Protein AF-A0A212K4M5-F1 (afdb_monomer)

Organism: NCBI:txid172733

Sequence (114 aa):
MLDVKDILLPLLVTLILEVPVAALWGLRRKDLVLCALVNCLTNPIVNLLHLLFLSTPLLLALECAAVGIEGALYRALGERVR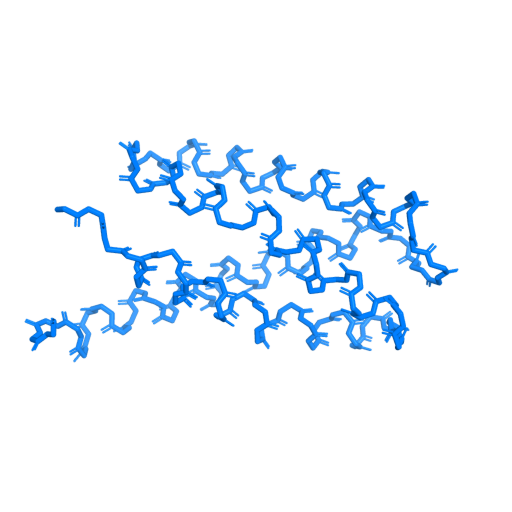RPFALSLMANAVSFLIGGGLLLFLKLYFVRWL

Secondary structure (DSSP, 8-state):
---THHHHHHHHHHHHHHHHHHHHTT--THHHHHHHHHHHHHHHHHHHHHHHH--HHHHHHHHHHHHHHHHHHHHHH-SS-SSHHHHHHHHHHHIIIIIHHHHHHHHHHTTT--

Radius of gyration: 14.25 Å; Cα contacts (8 Å, |Δi|>4): 103; chains: 1; bounding box: 29×33×40 Å

pLDDT: mean 89.99, std 9.87, range [41.78, 97.81]

Solvent-accessible surface area (backbone atoms only — not comparable to full-atom values): 6196 Å² total; per-residue (Å²): 129,95,52,72,63,75,37,49,52,58,45,51,46,36,49,68,45,28,50,54,47,42,45,75,76,61,42,55,72,68,42,45,51,48,51,50,51,49,46,67,62,42,46,47,54,47,46,50,52,36,73,74,64,72,40,67,72,57,42,54,53,41,52,54,49,38,28,51,51,44,11,48,48,35,61,74,72,37,89,77,61,75,60,28,49,61,49,28,44,51,29,51,51,50,24,51,57,53,39,51,50,49,54,49,48,42,47,74,76,63,53,83,80,119

Mean predicted aligned error: 4.42 Å

Foldseek 3Di:
DDDPCLQVVLLVLLLVQLLVLCVVQPDDDVLSVLRNVLSVVQRSVLSVVCVVPVDPVVSVVSLVVSLVSQLVSCVVPPPDDDNSSVSSVVSSVRSCVVVVVVVVVCVVP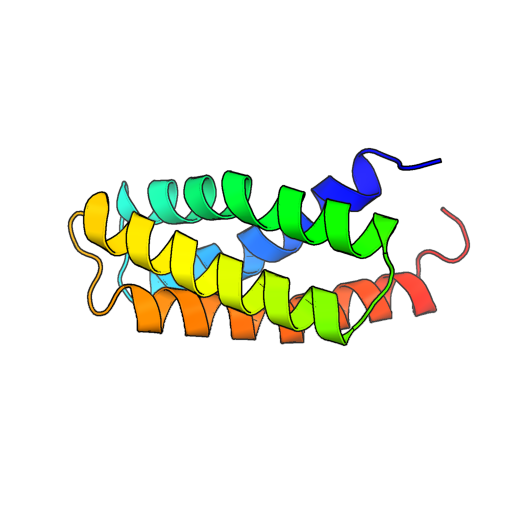PVPPD

Structure (mmCIF, N/CA/C/O backbone):
data_AF-A0A212K4M5-F1
#
_entry.id   AF-A0A212K4M5-F1
#
loop_
_atom_site.group_PDB
_atom_site.id
_atom_site.type_symbol
_atom_site.label_atom_id
_atom_site.label_alt_id
_atom_site.label_comp_id
_atom_site.label_asym_id
_atom_site.label_entity_id
_atom_site.label_seq_id
_atom_site.pdbx_PDB_ins_code
_atom_site.Cartn_x
_atom_site.Cartn_y
_atom_site.Cartn_z
_atom_site.occupancy
_atom_site.B_iso_or_equiv
_atom_site.auth_seq_id
_atom_site.auth_comp_id
_atom_site.auth_asym_id
_atom_site.auth_atom_id
_atom_site.pdbx_PDB_mode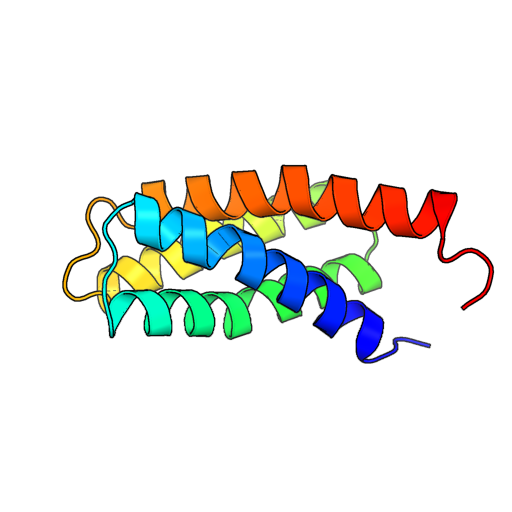l_num
ATOM 1 N N . MET A 1 1 ? 1.527 -7.419 -25.534 1.00 61.44 1 MET A N 1
ATOM 2 C CA . MET A 1 1 ? 0.143 -6.918 -25.396 1.00 61.44 1 MET A CA 1
ATOM 3 C C . MET A 1 1 ? -0.151 -6.965 -23.907 1.00 61.44 1 MET A C 1
ATOM 5 O O . MET A 1 1 ? 0.100 -8.017 -23.344 1.00 61.44 1 MET A O 1
ATOM 9 N N . LEU A 1 2 ? -0.524 -5.853 -23.265 1.00 76.44 2 LEU A N 1
ATOM 10 C CA . LEU A 1 2 ? -0.874 -5.851 -21.835 1.00 76.44 2 LEU A CA 1
ATOM 11 C C . LEU A 1 2 ? -2.121 -6.722 -21.635 1.00 76.44 2 LEU A C 1
ATOM 13 O O . LEU A 1 2 ? -3.156 -6.415 -22.229 1.00 76.44 2 LEU A O 1
ATOM 17 N N . ASP A 1 3 ? -2.020 -7.799 -20.853 1.00 85.81 3 ASP A N 1
ATOM 18 C CA . ASP A 1 3 ? -3.171 -8.619 -20.471 1.00 85.81 3 ASP A CA 1
ATOM 19 C C . ASP A 1 3 ? -3.734 -8.100 -19.139 1.00 85.81 3 ASP A C 1
ATOM 21 O O . ASP A 1 3 ? -3.013 -7.636 -18.256 1.00 85.81 3 ASP A O 1
ATOM 25 N N . VAL A 1 4 ? -5.046 -8.212 -18.963 1.00 82.31 4 VAL A N 1
ATOM 26 C CA . VAL A 1 4 ? -5.741 -7.932 -17.702 1.00 82.31 4 VAL A CA 1
ATOM 27 C C . VAL A 1 4 ? -5.109 -8.713 -16.540 1.00 82.31 4 VAL A C 1
ATOM 29 O O . VAL A 1 4 ? -5.017 -8.205 -15.419 1.00 82.31 4 VAL A O 1
ATOM 32 N N . LYS A 1 5 ? -4.615 -9.930 -16.798 1.00 85.88 5 LYS A N 1
ATOM 33 C CA . LYS A 1 5 ? -3.938 -10.770 -15.795 1.00 85.88 5 LYS A CA 1
ATOM 34 C C . LYS A 1 5 ? -2.668 -10.133 -15.228 1.00 85.88 5 LYS A C 1
ATOM 36 O O . LYS A 1 5 ? -2.386 -10.341 -14.048 1.00 85.88 5 LYS A O 1
ATOM 41 N N . ASP A 1 6 ? -1.954 -9.332 -16.021 1.00 83.81 6 ASP A N 1
ATOM 42 C CA . ASP A 1 6 ? -0.716 -8.664 -15.600 1.00 83.81 6 ASP A CA 1
ATOM 43 C C . ASP A 1 6 ? -0.961 -7.615 -14.507 1.00 83.81 6 ASP A C 1
ATOM 45 O O . ASP A 1 6 ? -0.040 -7.254 -13.779 1.00 83.81 6 ASP A O 1
ATOM 49 N N . ILE A 1 7 ? -2.207 -7.152 -14.363 1.00 85.75 7 ILE A N 1
ATOM 50 C CA . ILE A 1 7 ? -2.624 -6.161 -13.363 1.00 85.75 7 ILE A CA 1
ATOM 51 C C . ILE A 1 7 ? -3.418 -6.826 -12.230 1.00 85.75 7 ILE A C 1
ATOM 53 O O . ILE A 1 7 ? -3.210 -6.512 -11.056 1.00 85.75 7 ILE A O 1
ATOM 57 N N . LEU A 1 8 ? -4.313 -7.766 -12.559 1.00 88.06 8 LEU A N 1
ATOM 58 C CA . LEU A 1 8 ? -5.177 -8.410 -11.566 1.00 88.06 8 LEU A CA 1
ATOM 59 C C . LEU A 1 8 ? -4.440 -9.400 -10.665 1.00 88.06 8 LEU A C 1
ATOM 61 O O . LEU A 1 8 ? -4.771 -9.491 -9.484 1.00 88.06 8 LEU A O 1
ATOM 65 N N . LEU A 1 9 ? -3.462 -10.148 -11.190 1.00 89.31 9 LEU A N 1
ATOM 66 C CA . LEU A 1 9 ? -2.729 -11.116 -10.375 1.00 89.31 9 LEU A CA 1
ATOM 67 C C . LEU A 1 9 ? -1.898 -10.417 -9.283 1.00 89.31 9 LEU A C 1
ATOM 69 O O . LEU A 1 9 ? -2.024 -10.819 -8.124 1.00 89.31 9 LEU A O 1
ATOM 73 N N . PRO A 1 10 ? -1.124 -9.353 -9.580 1.00 89.56 10 PRO A N 1
ATOM 74 C CA . PRO A 1 10 ? -0.465 -8.577 -8.534 1.00 89.56 10 PRO A CA 1
ATOM 75 C C . PRO A 1 10 ? -1.448 -7.958 -7.539 1.00 89.56 10 PRO A C 1
ATOM 77 O O . PRO A 1 10 ? -1.223 -8.076 -6.341 1.00 89.56 10 PRO A O 1
ATOM 80 N N . LEU A 1 11 ? -2.575 -7.395 -8.000 1.00 92.38 11 LEU A N 1
ATOM 81 C CA . LEU A 1 11 ? -3.604 -6.856 -7.102 1.00 92.38 11 LEU A CA 1
ATOM 82 C C . LEU A 1 11 ? -4.135 -7.920 -6.129 1.00 92.38 11 LEU A C 1
ATOM 84 O O . LEU A 1 11 ? -4.295 -7.649 -4.941 1.00 92.38 11 LEU A O 1
ATOM 88 N N . LEU A 1 12 ? -4.406 -9.133 -6.617 1.00 93.06 12 LEU A N 1
ATOM 89 C CA . LEU A 1 12 ? -4.874 -10.230 -5.774 1.00 93.06 12 LEU A CA 1
ATOM 90 C C . LEU A 1 12 ? -3.835 -10.589 -4.706 1.00 93.06 12 LEU A C 1
ATOM 92 O O . LEU A 1 12 ? -4.194 -10.774 -3.544 1.00 93.06 12 LEU A O 1
ATOM 96 N N . VAL A 1 13 ? -2.557 -10.654 -5.087 1.00 91.56 13 VAL A N 1
ATOM 97 C CA . VAL A 1 13 ? -1.452 -10.894 -4.149 1.00 91.56 13 VAL A CA 1
ATOM 98 C C . VAL A 1 13 ? -1.380 -9.777 -3.108 1.00 91.56 13 VAL A C 1
ATOM 100 O O . VAL A 1 13 ? -1.316 -10.080 -1.917 1.00 91.56 13 VAL A O 1
ATOM 103 N N . THR A 1 14 ? -1.474 -8.510 -3.520 1.00 94.06 14 THR A N 1
ATOM 104 C CA . THR A 1 14 ? -1.513 -7.373 -2.595 1.00 94.06 14 THR A CA 1
ATOM 105 C C . THR A 1 14 ? -2.664 -7.513 -1.601 1.00 94.06 14 THR A C 1
ATOM 107 O O . THR A 1 14 ? -2.434 -7.469 -0.397 1.00 94.06 14 THR A O 1
ATOM 110 N N . LEU A 1 15 ? -3.894 -7.772 -2.058 1.00 94.62 15 LEU A N 1
ATOM 111 C CA . LEU A 1 15 ? -5.052 -7.911 -1.166 1.00 94.62 15 LEU A CA 1
ATOM 112 C C . LEU A 1 15 ? -4.898 -9.073 -0.174 1.00 94.62 15 LEU A C 1
ATOM 114 O O . LEU A 1 15 ? -5.252 -8.930 0.998 1.00 94.62 15 LEU A O 1
ATOM 118 N N . ILE A 1 16 ? -4.351 -10.209 -0.622 1.00 95.31 16 ILE A N 1
ATOM 119 C CA . ILE A 1 16 ? -4.089 -11.376 0.233 1.00 95.31 16 ILE A CA 1
ATOM 120 C C . ILE A 1 16 ? -3.060 -11.054 1.322 1.00 95.31 16 ILE A C 1
ATOM 122 O O . ILE A 1 16 ? -3.143 -11.624 2.405 1.00 95.31 16 ILE A O 1
ATOM 126 N N . LEU A 1 17 ? -2.109 -10.154 1.066 1.00 94.62 17 LEU A N 1
ATOM 127 C CA . LEU A 1 17 ? -1.072 -9.785 2.031 1.00 94.62 17 LEU A CA 1
ATOM 128 C C . LEU A 1 17 ? -1.500 -8.626 2.938 1.00 94.62 17 LEU A C 1
ATOM 130 O O . LEU A 1 17 ? -1.358 -8.703 4.159 1.00 94.62 17 LEU A O 1
ATOM 134 N N . GLU A 1 18 ? -2.058 -7.564 2.366 1.00 95.94 18 GLU A N 1
ATOM 135 C CA . GLU A 1 18 ? -2.327 -6.316 3.079 1.00 95.94 18 GLU A CA 1
ATOM 136 C C . GLU A 1 18 ? -3.565 -6.374 3.965 1.00 95.94 18 GLU A C 1
ATOM 138 O O . GLU A 1 18 ? -3.547 -5.833 5.072 1.00 95.94 18 GLU A O 1
ATOM 143 N N . VAL A 1 19 ? -4.629 -7.069 3.547 1.00 95.00 19 VAL A N 1
ATOM 144 C CA . VAL A 1 19 ? -5.846 -7.183 4.367 1.00 95.00 19 VAL A CA 1
ATOM 145 C C . VAL A 1 19 ? -5.559 -7.915 5.689 1.00 95.00 19 VAL A C 1
ATOM 147 O O . VAL A 1 19 ? -6.003 -7.432 6.738 1.00 95.00 19 VAL A O 1
ATOM 150 N N . PRO A 1 20 ? -4.784 -9.018 5.720 1.00 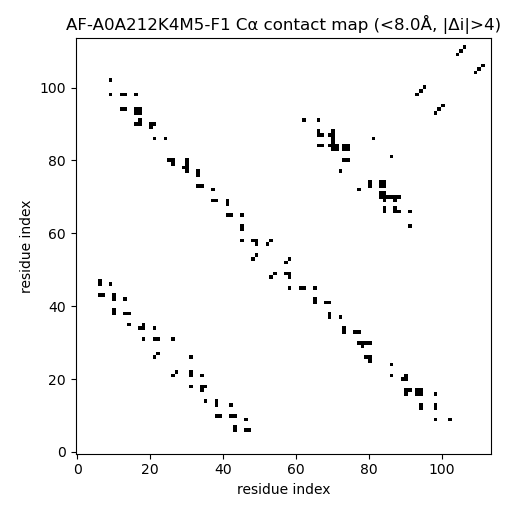95.62 20 PRO A N 1
ATOM 151 C CA . PRO A 1 20 ?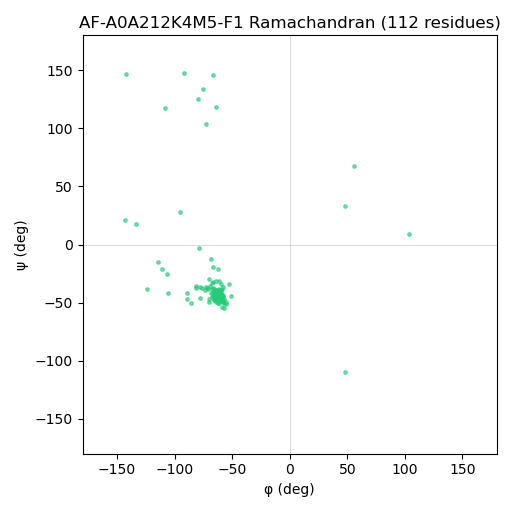 -4.321 -9.605 6.976 1.00 95.62 20 PRO A CA 1
ATOM 152 C C . PRO A 1 20 ? -3.429 -8.679 7.801 1.00 95.62 20 PRO A C 1
ATOM 154 O O . PRO A 1 20 ? -3.627 -8.600 9.012 1.00 95.62 20 PRO A O 1
ATOM 157 N N . VAL A 1 21 ? -2.493 -7.945 7.185 1.00 94.81 21 VAL A N 1
ATOM 158 C CA . VAL A 1 21 ? -1.663 -6.960 7.907 1.00 94.81 21 VAL A CA 1
ATOM 159 C C . VAL A 1 21 ? -2.548 -5.907 8.574 1.00 94.81 21 VAL A C 1
ATOM 161 O O . VAL A 1 21 ? -2.406 -5.653 9.769 1.00 94.81 21 VAL A O 1
ATOM 164 N N . ALA A 1 22 ? -3.528 -5.362 7.854 1.00 94.62 22 ALA A N 1
ATOM 165 C CA . ALA A 1 22 ? -4.519 -4.437 8.390 1.00 94.62 22 ALA A CA 1
ATOM 166 C C . ALA A 1 22 ? -5.335 -5.054 9.539 1.00 94.62 22 ALA A C 1
ATOM 168 O O . ALA A 1 22 ? -5.550 -4.413 10.573 1.00 94.62 22 ALA A O 1
ATOM 169 N N . ALA A 1 23 ? -5.757 -6.314 9.409 1.00 95.06 23 ALA A N 1
ATOM 170 C CA . ALA A 1 23 ? -6.476 -7.025 10.462 1.00 95.06 23 ALA A CA 1
ATOM 171 C C . ALA A 1 23 ? -5.617 -7.226 11.724 1.00 95.06 23 ALA A C 1
ATOM 173 O O . ALA A 1 23 ? -6.115 -7.022 12.838 1.00 95.06 23 ALA A O 1
ATOM 174 N N . LEU A 1 24 ? -4.335 -7.570 11.569 1.00 95.25 24 LEU A N 1
ATOM 175 C CA . LEU A 1 24 ? -3.367 -7.683 12.666 1.00 95.25 24 LEU A CA 1
ATOM 176 C C . LEU A 1 24 ? -3.060 -6.320 13.300 1.00 95.25 24 LEU A C 1
ATOM 178 O O . LEU A 1 24 ? -2.911 -6.232 14.517 1.00 95.25 24 LEU A O 1
ATOM 182 N N . TRP A 1 25 ? -3.070 -5.246 12.506 1.00 94.44 25 TRP A N 1
ATOM 183 C CA . TRP A 1 25 ? -2.947 -3.864 12.982 1.00 94.44 25 TRP A CA 1
ATOM 184 C C . TRP A 1 25 ? -4.164 -3.387 13.791 1.00 94.44 25 TRP A C 1
ATOM 186 O O . TRP A 1 25 ? -4.119 -2.357 14.465 1.00 94.44 25 TRP A O 1
ATOM 196 N N . GLY A 1 26 ? -5.264 -4.143 13.745 1.00 93.00 26 GLY A N 1
ATOM 197 C CA . GLY A 1 26 ? -6.468 -3.894 14.530 1.00 93.00 26 GLY A CA 1
ATOM 198 C C . GLY A 1 26 ? -7.621 -3.271 13.749 1.00 93.00 26 GLY A C 1
ATOM 199 O O . GLY A 1 26 ? -8.623 -2.912 14.369 1.00 93.00 26 GLY A O 1
ATOM 200 N N . LEU A 1 27 ? -7.533 -3.171 12.417 1.00 94.62 27 LEU A N 1
ATOM 201 C CA . LEU A 1 27 ? -8.669 -2.750 11.594 1.00 94.62 27 LEU A CA 1
ATOM 202 C C . LEU A 1 27 ? -9.779 -3.805 11.656 1.00 94.62 27 LEU A C 1
ATOM 204 O O . LEU A 1 27 ? -9.534 -5.010 11.792 1.00 94.62 27 LEU A O 1
ATOM 208 N N . ARG A 1 28 ? -11.032 -3.346 11.600 1.00 94.44 28 ARG A N 1
ATOM 209 C CA . ARG A 1 28 ? -12.220 -4.200 11.723 1.00 94.44 28 ARG A CA 1
ATOM 210 C C . ARG A 1 28 ? -13.318 -3.730 10.776 1.00 94.44 28 ARG A C 1
ATOM 212 O O . ARG A 1 28 ? -13.512 -2.534 10.589 1.00 94.44 28 ARG A O 1
ATOM 219 N N . ARG A 1 29 ? -14.100 -4.685 10.260 1.00 93.31 29 ARG A N 1
ATOM 220 C CA . ARG A 1 29 ? -15.318 -4.449 9.462 1.00 93.31 29 ARG A CA 1
ATOM 221 C C . ARG A 1 29 ? -15.090 -3.413 8.350 1.00 93.3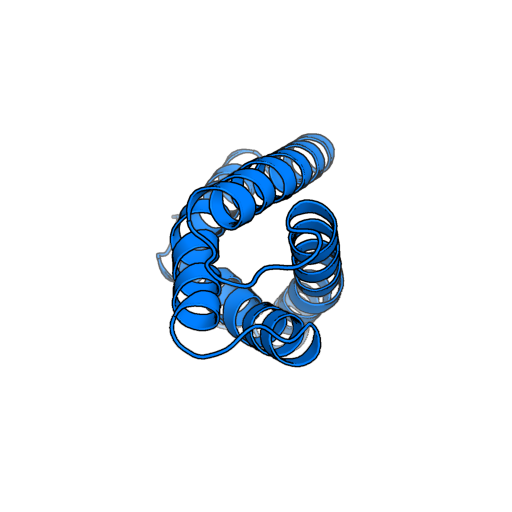1 29 ARG A C 1
ATOM 223 O O . ARG A 1 29 ? -14.371 -3.710 7.404 1.00 93.31 29 ARG A O 1
ATOM 230 N N . LYS A 1 30 ? -15.672 -2.215 8.479 1.00 94.06 30 LYS A N 1
ATOM 231 C CA . LYS A 1 30 ? -15.597 -1.138 7.485 1.00 94.06 30 LYS A CA 1
ATOM 232 C C . LYS A 1 30 ? -14.163 -0.720 7.173 1.00 94.06 30 LYS A C 1
ATOM 234 O O . LYS A 1 30 ? -13.867 -0.487 6.012 1.00 94.06 30 LYS A O 1
ATOM 239 N N . ASP A 1 31 ? -13.268 -0.703 8.161 1.00 94.38 31 ASP A N 1
ATOM 240 C CA . ASP A 1 31 ? -11.877 -0.309 7.920 1.00 94.38 31 ASP A CA 1
ATOM 241 C C . ASP A 1 31 ? -11.118 -1.358 7.083 1.00 94.38 31 ASP A C 1
ATOM 243 O O . ASP A 1 31 ? -10.233 -1.004 6.311 1.00 94.38 31 ASP A O 1
ATOM 247 N N . LEU A 1 32 ? -11.484 -2.646 7.171 1.00 96.00 32 LEU A N 1
ATOM 248 C CA . LEU A 1 32 ? -10.918 -3.682 6.290 1.00 96.00 32 LEU A CA 1
ATOM 249 C C . LEU A 1 32 ? -11.444 -3.548 4.859 1.00 96.00 32 LEU A C 1
ATOM 251 O O . LEU A 1 32 ? -10.691 -3.737 3.909 1.00 96.00 32 LEU A O 1
ATOM 255 N N . VAL A 1 33 ? -12.720 -3.181 4.703 1.00 96.50 33 VAL A N 1
ATOM 256 C CA . VAL A 1 33 ? -13.290 -2.866 3.385 1.00 96.50 33 VAL A CA 1
ATOM 257 C C . VAL A 1 33 ? -12.602 -1.636 2.800 1.00 96.50 33 VAL A C 1
ATOM 259 O O . VAL A 1 33 ? -12.213 -1.659 1.639 1.00 96.50 33 VAL A O 1
ATOM 262 N N . LEU A 1 34 ? -12.379 -0.596 3.608 1.00 96.62 34 LEU A N 1
ATOM 263 C CA . LEU A 1 34 ? -11.610 0.577 3.204 1.00 96.62 34 LEU A CA 1
ATOM 264 C C . LEU A 1 34 ? -10.194 0.185 2.765 1.00 96.62 34 LEU A C 1
ATOM 266 O O . LEU A 1 34 ? -9.756 0.644 1.721 1.00 96.62 34 LEU A O 1
ATOM 270 N N . CYS A 1 35 ? -9.513 -0.697 3.502 1.00 96.06 35 CYS A N 1
ATOM 271 C CA . CYS A 1 35 ? -8.195 -1.215 3.124 1.00 96.06 35 CYS A CA 1
ATOM 272 C C . CYS A 1 35 ? -8.193 -1.895 1.755 1.00 96.06 35 CYS A C 1
ATOM 274 O O . CYS A 1 35 ? -7.359 -1.565 0.913 1.00 96.06 35 CYS A O 1
ATOM 276 N N . ALA A 1 36 ? -9.164 -2.771 1.497 1.00 96.50 36 ALA A N 1
ATOM 277 C CA . ALA A 1 36 ? -9.291 -3.413 0.195 1.00 96.50 36 ALA A CA 1
ATOM 278 C C . ALA A 1 36 ? -9.597 -2.400 -0.923 1.00 96.50 36 ALA A C 1
ATOM 280 O O . ALA A 1 36 ? -8.989 -2.457 -1.985 1.00 96.50 36 ALA A O 1
ATOM 281 N N . LEU A 1 37 ? -10.506 -1.449 -0.687 1.00 97.12 37 LEU A N 1
ATOM 282 C CA . LEU A 1 37 ? -10.888 -0.443 -1.683 1.00 97.12 37 LEU A CA 1
ATOM 283 C C . LEU A 1 37 ? -9.739 0.503 -2.028 1.00 97.12 37 LEU A C 1
ATOM 285 O O . LEU A 1 37 ? -9.510 0.781 -3.199 1.00 97.12 37 LEU A O 1
ATOM 289 N N . VAL A 1 38 ? -9.021 0.981 -1.015 1.00 96.88 38 VAL A N 1
ATOM 290 C CA . VAL A 1 38 ? -7.855 1.849 -1.181 1.00 96.88 38 VAL A CA 1
ATOM 291 C C . VAL A 1 38 ? -6.796 1.140 -2.028 1.00 96.88 38 VAL A C 1
ATOM 293 O O . VAL A 1 38 ? -6.372 1.697 -3.037 1.00 96.88 38 VAL A O 1
ATOM 296 N N . ASN A 1 39 ? -6.493 -0.123 -1.716 1.00 95.88 39 ASN A N 1
ATOM 297 C CA . ASN A 1 39 ? -5.595 -0.960 -2.512 1.00 95.88 39 ASN A CA 1
ATOM 298 C C . ASN A 1 39 ? -6.080 -1.163 -3.957 1.00 95.88 39 ASN A C 1
ATOM 300 O O . ASN A 1 39 ? -5.298 -1.050 -4.897 1.00 95.88 39 ASN A O 1
ATOM 304 N N . CYS A 1 40 ? -7.378 -1.411 -4.163 1.00 95.75 40 CYS A N 1
ATOM 305 C CA . CYS A 1 40 ? -7.971 -1.522 -5.500 1.00 95.75 40 CYS A CA 1
ATOM 306 C C . CYS A 1 40 ? -7.871 -0.229 -6.325 1.00 95.75 40 CYS A C 1
ATOM 308 O O . CYS A 1 40 ? -7.979 -0.292 -7.547 1.00 95.75 40 CYS A O 1
ATOM 310 N N . LEU A 1 41 ? -7.685 0.933 -5.692 1.00 95.44 41 LEU A N 1
ATOM 311 C CA . LEU A 1 41 ? -7.508 2.210 -6.383 1.00 95.44 41 LEU A CA 1
ATOM 312 C C . LEU A 1 41 ? -6.037 2.496 -6.703 1.00 95.44 41 LEU A C 1
ATOM 314 O O . LEU A 1 41 ? -5.737 2.984 -7.790 1.00 95.44 41 LEU A O 1
ATOM 318 N N . THR A 1 42 ? -5.124 2.211 -5.777 1.00 95.62 42 THR A N 1
ATOM 319 C CA . THR A 1 42 ? -3.705 2.585 -5.883 1.00 95.62 42 THR A CA 1
ATOM 320 C C . THR A 1 42 ? -2.883 1.557 -6.651 1.00 95.62 42 THR A C 1
ATOM 322 O O . THR A 1 42 ? -2.194 1.905 -7.612 1.00 95.62 42 THR A O 1
ATOM 325 N N . ASN A 1 43 ? -2.990 0.280 -6.287 1.00 94.31 43 ASN A N 1
ATOM 326 C CA . ASN A 1 43 ? -2.106 -0.767 -6.794 1.00 94.31 43 ASN A CA 1
ATOM 327 C C . ASN A 1 43 ? -2.248 -1.020 -8.303 1.00 94.31 43 ASN A C 1
ATOM 329 O O . ASN A 1 43 ? -1.223 -1.171 -8.967 1.00 94.31 43 ASN A O 1
ATOM 333 N N . PRO A 1 44 ? -3.452 -1.025 -8.915 1.00 93.38 44 PRO A N 1
ATOM 334 C CA . PRO A 1 44 ? -3.561 -1.179 -10.366 1.00 93.38 44 PRO A CA 1
ATOM 335 C C . PRO A 1 44 ? -2.845 -0.072 -11.145 1.00 93.38 44 PRO A C 1
ATOM 337 O O . PRO A 1 44 ? -2.281 -0.343 -12.203 1.00 93.38 44 PRO A O 1
ATOM 340 N N . ILE A 1 45 ? -2.823 1.156 -10.612 1.00 93.88 45 ILE A N 1
ATOM 341 C CA . ILE A 1 45 ? -2.122 2.294 -11.220 1.00 93.88 45 ILE A CA 1
ATOM 342 C C . ILE A 1 45 ? -0.607 2.095 -11.110 1.00 93.88 45 ILE A C 1
ATOM 344 O O . ILE A 1 45 ? 0.094 2.244 -12.111 1.00 93.88 45 ILE A O 1
ATOM 348 N N . VAL A 1 46 ? -0.106 1.711 -9.930 1.00 93.12 46 VAL A N 1
ATOM 349 C CA . VAL A 1 46 ? 1.321 1.401 -9.722 1.00 93.12 46 VAL A CA 1
ATOM 350 C C . VAL A 1 46 ? 1.771 0.289 -10.673 1.00 93.12 46 VAL A C 1
ATOM 352 O O . VAL A 1 46 ? 2.745 0.465 -11.406 1.00 93.12 46 VAL A O 1
ATOM 355 N N . ASN A 1 47 ? 1.015 -0.810 -10.743 1.00 91.19 47 ASN A N 1
ATOM 356 C CA . ASN A 1 47 ? 1.309 -1.952 -11.611 1.00 91.19 47 ASN A CA 1
ATOM 357 C C . ASN A 1 47 ? 1.295 -1.572 -13.096 1.00 91.19 47 ASN A C 1
ATOM 359 O O . ASN A 1 47 ? 2.219 -1.923 -13.829 1.00 91.19 47 ASN A O 1
ATOM 363 N N . LEU A 1 48 ? 0.287 -0.817 -13.545 1.00 90.94 48 LEU A N 1
ATOM 364 C CA . LEU A 1 48 ? 0.208 -0.351 -14.929 1.00 90.94 48 LEU A CA 1
ATOM 365 C C . LEU A 1 48 ? 1.426 0.504 -15.300 1.00 90.94 48 LEU A C 1
ATOM 367 O O . LEU A 1 48 ? 2.058 0.271 -16.329 1.00 90.94 48 LEU A O 1
ATOM 371 N N . LEU A 1 49 ? 1.777 1.480 -14.461 1.00 91.62 49 LEU A N 1
ATOM 372 C CA . LEU A 1 49 ? 2.914 2.361 -14.721 1.00 91.62 49 LEU A CA 1
ATOM 373 C C . LEU A 1 49 ? 4.243 1.598 -14.665 1.00 91.62 49 LEU A C 1
ATOM 375 O O . LEU A 1 49 ? 5.119 1.835 -15.498 1.00 91.62 49 LEU A O 1
ATOM 379 N N . HIS A 1 50 ? 4.388 0.634 -13.756 1.00 89.06 50 HIS A N 1
ATOM 380 C CA . HIS A 1 50 ? 5.559 -0.235 -13.731 1.00 89.06 50 HIS A CA 1
ATOM 381 C C . HIS A 1 50 ? 5.715 -1.027 -15.037 1.00 89.06 50 HIS A C 1
ATOM 383 O O . HIS A 1 50 ? 6.813 -1.067 -15.589 1.00 89.06 50 HIS A O 1
ATOM 389 N N . LEU A 1 51 ? 4.627 -1.592 -15.573 1.00 88.56 51 LEU A N 1
ATOM 390 C CA . LEU A 1 51 ? 4.651 -2.341 -16.835 1.00 88.56 51 LEU A CA 1
ATOM 391 C C . LEU A 1 51 ? 4.969 -1.460 -18.052 1.00 88.56 51 LEU A C 1
ATOM 393 O O . LEU A 1 51 ? 5.592 -1.939 -18.997 1.00 88.56 51 LEU A O 1
ATOM 397 N N . LEU A 1 52 ? 4.559 -0.188 -18.040 1.00 90.12 52 LEU A N 1
ATOM 398 C CA . LEU A 1 52 ? 4.809 0.747 -19.144 1.00 90.12 52 LEU A CA 1
ATOM 399 C C . LEU A 1 52 ? 6.253 1.257 -19.186 1.00 90.12 52 LEU A C 1
ATOM 401 O O . LEU A 1 52 ? 6.800 1.450 -20.270 1.00 90.12 52 LEU A O 1
ATOM 405 N N . PHE A 1 53 ? 6.861 1.499 -18.024 1.00 90.19 53 PHE A N 1
ATOM 406 C CA . PHE A 1 53 ? 8.156 2.181 -17.941 1.00 90.19 53 PHE A CA 1
ATOM 407 C C . PHE A 1 53 ? 9.314 1.282 -17.497 1.00 90.19 53 PHE A C 1
ATOM 409 O O . PHE A 1 53 ? 10.465 1.636 -17.741 1.00 90.19 53 PHE A O 1
ATOM 416 N N . LEU A 1 54 ? 9.034 0.154 -16.831 1.00 86.94 54 LEU A N 1
ATOM 417 C CA . LEU A 1 54 ? 10.012 -0.841 -16.358 1.00 86.94 54 LEU A CA 1
ATOM 418 C C . LEU A 1 54 ? 11.219 -0.235 -15.611 1.00 86.94 54 LEU A C 1
ATOM 420 O O . LEU A 1 54 ? 12.337 -0.741 -15.673 1.00 86.94 54 LEU A O 1
ATOM 424 N N . SER A 1 55 ? 10.990 0.866 -14.891 1.00 90.50 55 SER A N 1
ATOM 425 C CA . SER A 1 55 ? 12.026 1.645 -14.210 1.00 90.50 55 SER A CA 1
ATOM 426 C C . SER A 1 55 ? 11.938 1.449 -12.700 1.00 90.50 55 SER A C 1
ATOM 428 O O . SER A 1 55 ? 10.941 1.818 -12.081 1.00 90.50 55 SER A O 1
ATOM 430 N N . THR A 1 56 ? 12.987 0.890 -12.092 1.00 88.06 56 THR A N 1
ATOM 431 C CA . THR A 1 56 ? 13.047 0.656 -10.638 1.00 88.06 56 THR A CA 1
ATOM 432 C C . THR A 1 56 ? 12.957 1.949 -9.816 1.00 88.06 56 THR A C 1
ATOM 434 O O . THR A 1 56 ? 12.187 1.971 -8.858 1.00 88.06 56 THR A O 1
ATOM 437 N N . PRO A 1 57 ? 13.664 3.048 -10.163 1.00 92.12 57 PRO A N 1
ATOM 438 C CA . PRO A 1 57 ? 13.504 4.312 -9.441 1.00 92.12 57 PRO A CA 1
ATOM 439 C C . PRO A 1 57 ? 12.079 4.864 -9.520 1.00 92.12 57 PRO A C 1
ATOM 441 O O . PRO A 1 57 ? 11.561 5.371 -8.528 1.00 92.12 57 PRO A O 1
ATOM 444 N N . LEU A 1 58 ? 11.432 4.737 -10.685 1.00 91.25 58 LEU A N 1
ATOM 445 C CA . LEU A 1 58 ? 10.042 5.153 -10.850 1.00 91.25 58 LEU A CA 1
ATOM 446 C C . LEU A 1 58 ? 9.103 4.278 -10.020 1.00 91.25 58 LEU A C 1
ATOM 448 O O . LEU A 1 58 ? 8.2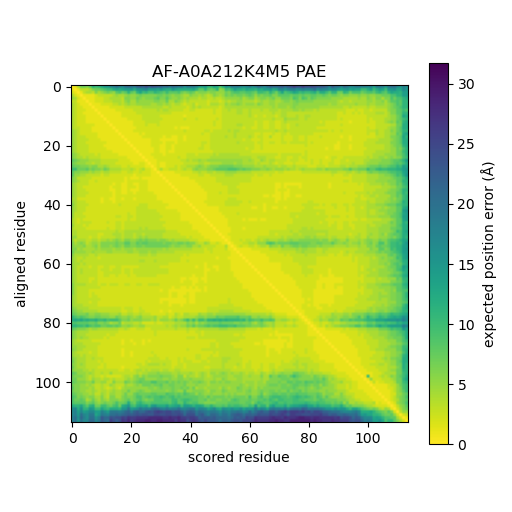25 4.817 -9.360 1.00 91.25 58 LEU A O 1
ATOM 452 N N . LEU A 1 59 ? 9.306 2.957 -10.012 1.00 91.06 59 LEU A N 1
ATOM 453 C CA . LEU A 1 59 ? 8.528 2.038 -9.181 1.00 91.06 59 LEU A CA 1
ATOM 454 C C . LEU A 1 59 ? 8.600 2.452 -7.710 1.00 91.06 59 LEU A C 1
ATOM 456 O O . LEU A 1 59 ? 7.565 2.670 -7.101 1.00 91.06 59 LEU A O 1
ATOM 460 N N . LEU A 1 60 ? 9.799 2.669 -7.165 1.00 91.56 60 LEU A N 1
ATOM 461 C CA . LEU A 1 60 ? 9.952 3.111 -5.775 1.00 91.56 60 LEU A CA 1
ATOM 462 C C . LEU A 1 60 ? 9.257 4.452 -5.501 1.00 91.56 60 LEU A C 1
ATOM 464 O O . LEU A 1 60 ? 8.649 4.627 -4.448 1.00 91.56 60 LEU A O 1
ATOM 468 N N . ALA A 1 61 ? 9.315 5.396 -6.442 1.00 94.94 61 ALA A N 1
ATOM 469 C CA . ALA A 1 61 ? 8.597 6.661 -6.311 1.00 94.94 61 ALA A CA 1
ATOM 470 C C . ALA A 1 61 ? 7.070 6.460 -6.296 1.00 94.94 61 ALA A C 1
ATOM 472 O O . ALA A 1 61 ? 6.375 7.121 -5.524 1.00 94.94 61 ALA A O 1
ATOM 473 N N . LEU A 1 62 ? 6.558 5.537 -7.114 1.00 94.62 62 LEU A N 1
ATOM 474 C CA . LEU A 1 62 ? 5.142 5.175 -7.163 1.00 94.62 62 LEU A CA 1
ATOM 475 C C . LEU A 1 62 ? 4.685 4.461 -5.889 1.00 94.62 62 LEU A C 1
ATOM 477 O O . LEU A 1 62 ? 3.634 4.817 -5.370 1.00 94.62 62 LEU A O 1
ATOM 481 N N . GLU A 1 63 ? 5.482 3.538 -5.348 1.00 93.69 63 GLU A N 1
ATOM 482 C CA . GLU A 1 63 ? 5.214 2.879 -4.060 1.00 93.69 63 GLU A CA 1
ATOM 483 C C . GLU A 1 63 ? 5.156 3.911 -2.922 1.00 93.69 63 GLU A C 1
ATOM 485 O O . GLU A 1 63 ? 4.222 3.936 -2.124 1.00 93.69 63 GLU A O 1
ATOM 490 N N . CYS A 1 64 ? 6.101 4.858 -2.882 1.00 95.38 64 CYS A N 1
ATOM 491 C CA . CYS A 1 64 ? 6.066 5.960 -1.916 1.00 95.38 64 CYS A CA 1
ATOM 492 C C . CYS A 1 64 ? 4.815 6.840 -2.077 1.00 95.38 64 CYS A C 1
ATOM 494 O O . CYS A 1 64 ? 4.222 7.270 -1.082 1.00 95.38 64 CYS A O 1
ATOM 496 N N . ALA A 1 65 ? 4.407 7.121 -3.318 1.00 96.44 65 ALA A N 1
ATOM 497 C CA . ALA A 1 65 ? 3.193 7.878 -3.598 1.00 96.44 65 ALA A CA 1
ATOM 498 C C . ALA A 1 65 ? 1.935 7.110 -3.167 1.00 96.44 65 ALA A C 1
ATOM 500 O O . ALA A 1 65 ? 1.057 7.709 -2.544 1.00 96.44 65 ALA A O 1
ATOM 501 N N . ALA A 1 66 ? 1.873 5.800 -3.432 1.00 96.69 66 ALA A N 1
ATOM 502 C CA . ALA A 1 66 ? 0.809 4.921 -2.961 1.00 96.69 66 ALA A CA 1
ATOM 503 C C . ALA A 1 66 ? 0.731 4.980 -1.435 1.00 96.69 66 ALA A C 1
ATOM 505 O O . ALA A 1 66 ? -0.283 5.429 -0.909 1.00 96.69 66 ALA A O 1
ATOM 506 N N . VAL A 1 67 ? 1.833 4.727 -0.722 1.00 97.44 67 VAL A N 1
ATOM 507 C CA . VAL A 1 67 ? 1.878 4.811 0.747 1.00 97.44 67 VAL A CA 1
ATOM 508 C C . VAL A 1 67 ? 1.319 6.139 1.273 1.00 97.44 67 VAL A C 1
ATOM 510 O O . VAL A 1 67 ? 0.534 6.158 2.231 1.00 97.44 67 VAL A O 1
ATOM 513 N N . GLY A 1 68 ? 1.700 7.256 0.645 1.00 97.81 68 GLY A N 1
ATOM 514 C CA . GLY A 1 68 ? 1.214 8.590 0.989 1.00 97.81 68 GLY A CA 1
ATOM 515 C C . GLY A 1 68 ? -0.292 8.765 0.764 1.00 97.81 68 GLY A C 1
ATOM 516 O O . GLY A 1 68 ? -0.995 9.228 1.667 1.00 97.81 68 GLY A O 1
ATOM 517 N N . ILE A 1 69 ? -0.792 8.376 -0.412 1.00 97.56 69 ILE A N 1
ATOM 518 C CA . ILE A 1 69 ? -2.211 8.474 -0.788 1.00 97.56 69 ILE A CA 1
ATOM 519 C C . ILE A 1 69 ? -3.064 7.567 0.098 1.00 97.56 69 ILE A C 1
ATOM 521 O O . ILE A 1 69 ? -4.057 8.019 0.664 1.00 97.56 69 ILE 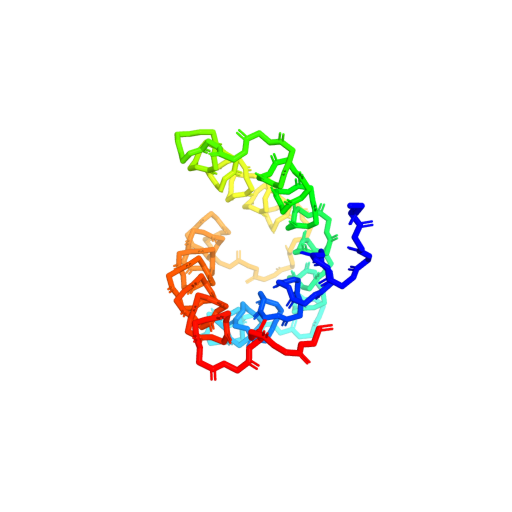A O 1
ATOM 525 N N . GLU A 1 70 ? -2.666 6.313 0.281 1.00 97.69 70 GLU A N 1
ATOM 526 C CA . GLU A 1 70 ? -3.380 5.357 1.122 1.00 97.69 70 GLU A CA 1
ATOM 527 C C . GLU A 1 70 ? -3.411 5.814 2.580 1.00 97.69 70 GLU A C 1
ATOM 529 O O . GLU A 1 70 ? -4.466 5.821 3.211 1.00 97.69 70 GLU A O 1
ATOM 534 N N . GLY A 1 71 ? -2.280 6.295 3.105 1.00 97.12 71 GLY A N 1
ATOM 535 C CA . GLY A 1 71 ? -2.208 6.873 4.445 1.00 97.12 71 GLY A CA 1
ATOM 536 C C . GLY A 1 71 ? -3.134 8.082 4.611 1.00 97.12 71 GLY A C 1
ATOM 537 O O . GLY A 1 71 ? -3.799 8.220 5.642 1.00 97.12 71 GLY A O 1
ATOM 538 N N . ALA A 1 72 ? -3.238 8.937 3.590 1.00 97.75 72 ALA A N 1
ATOM 539 C CA . ALA A 1 72 ? -4.177 10.055 3.582 1.00 97.75 72 ALA A CA 1
ATOM 540 C C . ALA A 1 72 ? -5.642 9.582 3.536 1.00 97.75 72 ALA A C 1
ATOM 542 O O . ALA A 1 72 ? -6.464 10.091 4.300 1.00 97.75 72 ALA A O 1
ATOM 543 N N . LEU A 1 73 ? -5.965 8.578 2.714 1.00 97.31 73 LEU A N 1
ATOM 544 C CA . LEU A 1 73 ? -7.309 7.999 2.620 1.00 97.31 73 LEU A CA 1
ATOM 545 C C . LEU A 1 73 ? -7.719 7.305 3.922 1.00 97.31 73 LEU A C 1
ATOM 547 O O . LEU A 1 73 ? -8.821 7.539 4.412 1.00 97.31 73 LEU A O 1
ATOM 551 N N . TYR A 1 74 ? -6.826 6.541 4.552 1.00 96.81 74 TYR A N 1
ATOM 552 C CA . TYR A 1 74 ? -7.071 5.958 5.871 1.00 96.81 74 TYR A CA 1
ATOM 553 C C . TYR A 1 74 ? -7.286 7.020 6.947 1.00 96.81 74 TYR A C 1
ATOM 555 O O . TYR A 1 74 ? -8.126 6.839 7.824 1.00 96.81 74 TYR A O 1
ATOM 563 N N . ARG A 1 75 ? -6.550 8.136 6.891 1.00 96.44 75 ARG A N 1
ATOM 564 C CA . ARG A 1 75 ? -6.739 9.256 7.821 1.00 96.44 75 ARG A CA 1
ATOM 565 C C . ARG A 1 75 ? -8.081 9.959 7.617 1.00 96.44 75 ARG A C 1
ATOM 567 O O . ARG A 1 75 ? -8.670 10.403 8.595 1.00 96.44 75 ARG A O 1
ATOM 574 N N . ALA A 1 76 ? -8.512 10.112 6.369 1.00 96.56 76 ALA A N 1
ATOM 575 C CA . ALA A 1 76 ? -9.720 10.852 6.020 1.00 96.56 76 ALA A CA 1
ATOM 576 C C . ALA A 1 76 ? -11.002 10.022 6.190 1.00 96.56 76 ALA A C 1
ATOM 578 O O . ALA A 1 76 ? -12.025 10.565 6.595 1.00 96.56 76 ALA A O 1
ATOM 579 N N . LEU A 1 77 ? -10.949 8.727 5.866 1.00 96.25 77 LEU A N 1
ATOM 580 C CA . LEU A 1 77 ? -12.126 7.859 5.748 1.00 96.25 77 LEU A CA 1
ATOM 581 C C . LEU A 1 77 ? -12.174 6.739 6.797 1.00 96.25 77 LEU A C 1
ATOM 583 O O . LEU A 1 77 ? -13.217 6.109 6.958 1.00 96.25 77 LEU A O 1
ATOM 587 N N . GLY A 1 78 ? -11.064 6.458 7.484 1.00 92.62 78 GLY A N 1
ATOM 588 C CA . GLY A 1 78 ? -10.987 5.391 8.480 1.00 92.62 78 GLY A CA 1
ATOM 589 C C . GLY A 1 78 ? -11.675 5.771 9.789 1.00 92.62 78 GLY A C 1
ATOM 590 O O . GLY A 1 78 ? -11.433 6.844 10.338 1.00 92.62 78 GLY A O 1
ATOM 591 N N . GLU A 1 79 ? -12.490 4.869 10.337 1.00 90.38 79 GLU A N 1
ATOM 592 C CA . GLU A 1 79 ? -13.197 5.109 11.602 1.00 90.38 79 GLU A CA 1
ATOM 593 C C . GLU A 1 79 ? -12.291 4.834 12.816 1.00 90.38 79 GLU A C 1
ATOM 595 O O . GLU A 1 79 ? -12.398 5.509 13.843 1.00 90.38 79 GLU A O 1
ATOM 600 N N . ARG A 1 80 ? -11.401 3.828 12.739 1.00 86.06 80 ARG A N 1
ATOM 601 C CA . ARG A 1 80 ? -10.559 3.393 13.878 1.00 86.06 80 ARG A CA 1
ATOM 602 C C . ARG A 1 80 ? -9.087 3.189 13.535 1.00 86.06 80 ARG A C 1
ATOM 604 O O . ARG A 1 80 ? -8.356 2.550 14.297 1.00 86.06 80 ARG A O 1
ATOM 611 N N . VAL A 1 81 ? -8.623 3.736 12.415 1.00 89.81 81 VAL A N 1
ATOM 612 C CA . VAL A 1 81 ? -7.246 3.528 11.960 1.00 89.81 81 VAL A CA 1
ATOM 613 C C . VAL A 1 81 ? -6.262 4.304 12.839 1.00 89.81 81 VAL A C 1
ATOM 615 O O . VAL A 1 81 ? -6.092 5.518 12.724 1.00 89.81 81 VAL A O 1
ATOM 618 N N . ARG A 1 82 ? -5.561 3.591 13.727 1.00 85.62 82 ARG A N 1
ATOM 619 C CA . ARG A 1 82 ? -4.469 4.159 14.527 1.00 85.62 82 ARG A CA 1
ATOM 620 C C . ARG A 1 82 ? -3.196 4.233 13.682 1.00 85.62 82 ARG A C 1
ATOM 622 O O . ARG A 1 82 ? -2.729 3.213 13.186 1.00 85.62 82 ARG A O 1
ATOM 629 N N . ARG A 1 83 ? -2.608 5.433 13.586 1.00 93.62 83 ARG A N 1
ATOM 630 C CA . ARG A 1 83 ? -1.382 5.728 12.809 1.00 93.62 83 ARG A CA 1
ATOM 631 C C . ARG A 1 83 ? -1.508 5.317 11.324 1.00 93.62 83 ARG A C 1
ATOM 633 O O . ARG A 1 83 ? -0.797 4.418 10.882 1.00 93.62 83 ARG A O 1
ATOM 640 N N . PRO A 1 84 ? -2.369 5.993 10.543 1.00 94.69 84 PRO A N 1
ATOM 641 C CA . PRO A 1 84 ? -2.727 5.581 9.180 1.00 94.69 84 PRO A CA 1
ATOM 642 C C . PRO A 1 84 ? -1.538 5.485 8.214 1.00 94.69 84 PRO A C 1
ATOM 644 O O . PRO A 1 84 ? -1.452 4.536 7.445 1.00 94.69 84 PRO A O 1
ATOM 647 N N . PHE A 1 85 ? -0.573 6.403 8.301 1.00 96.44 85 PHE A N 1
ATOM 648 C CA . PHE A 1 85 ? 0.635 6.350 7.470 1.00 96.44 85 PHE A CA 1
ATOM 649 C C . PHE A 1 85 ? 1.571 5.195 7.840 1.00 96.44 85 PHE A C 1
ATOM 651 O O . PHE A 1 85 ? 2.177 4.600 6.960 1.00 96.44 85 PHE A O 1
ATOM 658 N N . ALA A 1 86 ? 1.676 4.849 9.128 1.00 95.75 86 ALA A N 1
ATOM 659 C CA . ALA A 1 86 ? 2.507 3.725 9.562 1.00 95.75 86 ALA A CA 1
ATOM 660 C C . ALA A 1 86 ? 1.894 2.383 9.144 1.00 95.75 86 ALA A C 1
ATOM 662 O O . ALA A 1 86 ? 2.623 1.492 8.722 1.00 95.75 86 ALA A O 1
ATOM 663 N N . LEU A 1 87 ? 0.562 2.266 9.222 1.00 95.38 87 LEU A N 1
ATOM 664 C CA . LEU A 1 87 ? -0.164 1.126 8.669 1.00 95.38 87 LEU A CA 1
ATOM 665 C C . LEU A 1 87 ? 0.097 0.992 7.166 1.00 95.38 87 LEU A C 1
ATOM 667 O O . LEU A 1 87 ? 0.518 -0.070 6.727 1.00 95.38 87 LEU A O 1
ATOM 671 N N . SER A 1 88 ? -0.131 2.071 6.414 1.00 96.25 88 SER A N 1
ATOM 672 C CA . SER A 1 88 ? 0.060 2.108 4.961 1.00 96.25 88 SER A CA 1
ATOM 673 C C . SER A 1 88 ? 1.478 1.685 4.563 1.00 96.25 88 SER A C 1
ATOM 675 O O . SER A 1 88 ? 1.656 0.764 3.769 1.00 96.25 88 SER A O 1
ATOM 677 N N . LEU A 1 89 ? 2.493 2.273 5.208 1.00 95.88 89 LEU A N 1
ATOM 678 C CA . LEU A 1 89 ? 3.895 1.941 4.969 1.00 95.88 89 LEU A CA 1
ATOM 679 C C . LEU A 1 89 ? 4.198 0.467 5.262 1.00 95.88 89 LEU A C 1
ATOM 681 O O . LEU A 1 89 ? 4.891 -0.177 4.483 1.00 95.88 89 LEU A O 1
ATOM 685 N N . MET A 1 90 ? 3.695 -0.070 6.379 1.00 95.38 90 MET A N 1
ATOM 686 C CA . MET A 1 90 ? 3.930 -1.466 6.749 1.00 95.38 90 MET A CA 1
ATOM 687 C C . MET A 1 90 ? 3.252 -2.429 5.769 1.00 95.38 90 MET A C 1
ATOM 689 O O . MET A 1 90 ? 3.876 -3.399 5.348 1.00 95.38 90 MET A O 1
ATOM 693 N N . ALA A 1 91 ? 1.996 -2.163 5.403 1.00 93.88 91 ALA A N 1
ATOM 694 C CA . ALA A 1 91 ? 1.242 -2.987 4.465 1.00 93.88 91 ALA A CA 1
ATOM 695 C C . ALA A 1 91 ? 1.926 -3.028 3.089 1.00 93.88 91 ALA A C 1
ATOM 697 O O . ALA A 1 91 ? 2.247 -4.120 2.622 1.00 93.88 91 ALA A O 1
ATOM 698 N N . ASN A 1 92 ? 2.279 -1.859 2.540 1.00 94.81 92 ASN A N 1
ATOM 699 C CA . ASN A 1 92 ? 2.979 -1.744 1.258 1.00 94.81 92 ASN A CA 1
ATOM 700 C C . ASN A 1 92 ? 4.383 -2.369 1.309 1.00 94.81 92 ASN A C 1
ATOM 702 O O . ASN A 1 92 ? 4.803 -3.042 0.378 1.00 94.81 92 ASN A O 1
ATOM 706 N N . ALA A 1 93 ? 5.134 -2.208 2.406 1.00 92.88 93 ALA A N 1
ATOM 707 C CA . ALA A 1 93 ? 6.453 -2.834 2.527 1.00 92.88 93 ALA A CA 1
ATOM 708 C C . ALA A 1 93 ? 6.359 -4.369 2.521 1.00 92.88 93 ALA A C 1
ATOM 710 O O . ALA A 1 93 ? 7.165 -5.043 1.876 1.00 92.88 93 ALA A O 1
ATOM 711 N N . VAL A 1 94 ? 5.371 -4.929 3.225 1.00 92.06 94 VAL A N 1
ATOM 712 C CA . VAL A 1 94 ? 5.117 -6.375 3.242 1.00 92.06 94 VAL A CA 1
ATOM 713 C C . VAL A 1 94 ? 4.682 -6.860 1.860 1.00 92.06 94 VAL A C 1
ATOM 715 O O . VAL A 1 94 ? 5.234 -7.848 1.372 1.00 92.06 94 VAL A O 1
ATOM 718 N N . SER A 1 95 ? 3.729 -6.181 1.216 1.00 91.75 95 SER A N 1
ATOM 719 C CA . SER A 1 95 ? 3.218 -6.575 -0.100 1.00 91.75 95 SER A CA 1
ATOM 720 C C . SER A 1 95 ? 4.271 -6.433 -1.199 1.00 91.75 95 SER A C 1
ATOM 722 O O . SER A 1 95 ? 4.434 -7.360 -1.990 1.00 91.75 95 SER A O 1
ATOM 724 N N . PHE A 1 96 ? 5.076 -5.371 -1.193 1.00 89.44 96 PHE A N 1
ATOM 725 C CA . PHE A 1 96 ? 6.177 -5.177 -2.136 1.00 89.44 96 PHE A CA 1
ATOM 726 C C . PHE A 1 96 ? 7.246 -6.272 -2.010 1.00 89.44 96 PHE A C 1
ATOM 728 O O . PHE A 1 96 ? 7.615 -6.910 -2.997 1.00 89.44 96 PHE A O 1
ATOM 735 N N . LEU A 1 97 ? 7.727 -6.535 -0.788 1.00 91.12 97 LEU A N 1
ATOM 736 C CA . LEU A 1 97 ? 8.804 -7.503 -0.556 1.00 91.12 97 LEU A CA 1
ATOM 737 C C . LEU A 1 97 ? 8.342 -8.947 -0.788 1.00 91.12 97 LEU A C 1
ATOM 739 O O . LEU A 1 97 ? 8.999 -9.703 -1.506 1.00 91.12 97 LEU A O 1
ATOM 743 N N . ILE A 1 98 ? 7.214 -9.340 -0.189 1.00 90.00 98 ILE A N 1
ATOM 744 C CA . ILE A 1 98 ? 6.709 -10.716 -0.272 1.00 90.00 9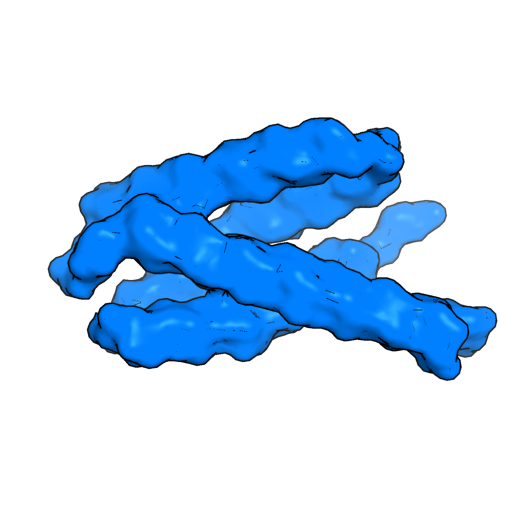8 ILE A CA 1
ATOM 745 C C . ILE A 1 98 ? 6.023 -10.955 -1.616 1.00 90.00 98 ILE A C 1
ATOM 747 O O . ILE A 1 98 ? 6.283 -11.967 -2.264 1.00 90.00 98 ILE A O 1
ATOM 751 N N . GLY A 1 99 ? 5.167 -10.033 -2.055 1.00 86.19 99 GLY A N 1
ATOM 752 C CA . GLY A 1 99 ? 4.427 -10.151 -3.308 1.00 86.19 99 GLY A CA 1
ATOM 753 C C . GLY A 1 99 ? 5.338 -10.067 -4.527 1.00 86.19 99 GLY A C 1
ATOM 754 O O . GLY A 1 99 ? 5.254 -10.928 -5.401 1.00 86.19 99 GLY A O 1
ATOM 755 N N . GLY A 1 100 ? 6.278 -9.116 -4.554 1.00 83.62 100 GLY A N 1
ATOM 756 C CA . GLY A 1 100 ? 7.290 -9.034 -5.609 1.00 83.62 100 GLY A CA 1
ATOM 757 C C . GLY A 1 100 ? 8.147 -10.300 -5.690 1.00 83.62 100 GLY A C 1
ATOM 758 O O . GLY A 1 100 ? 8.329 -10.860 -6.774 1.00 83.62 100 GLY A O 1
ATOM 759 N N . GLY A 1 101 ? 8.603 -10.814 -4.541 1.00 83.50 101 GLY A N 1
ATOM 760 C CA . GLY A 1 101 ? 9.340 -12.077 -4.461 1.00 83.50 101 GLY A CA 1
ATOM 761 C C . GLY A 1 101 ? 8.529 -13.284 -4.946 1.00 83.50 101 GLY A C 1
ATOM 762 O O . GLY A 1 101 ? 9.036 -14.090 -5.728 1.00 83.50 101 GLY A O 1
ATOM 763 N N . LEU A 1 102 ? 7.259 -13.389 -4.543 1.00 85.38 102 LEU A N 1
ATOM 764 C CA . LEU A 1 102 ? 6.354 -14.461 -4.964 1.00 85.38 102 LEU A CA 1
ATOM 765 C C . LEU A 1 102 ? 6.085 -14.416 -6.471 1.00 85.38 102 LEU A C 1
ATOM 767 O O . LEU A 1 102 ? 6.173 -15.442 -7.138 1.00 85.38 102 LEU A O 1
ATOM 771 N N . LEU A 1 103 ? 5.788 -13.241 -7.026 1.00 84.75 103 LEU A N 1
ATOM 772 C CA . LEU A 1 103 ? 5.530 -13.081 -8.458 1.00 84.75 103 LEU A CA 1
ATOM 773 C C . LEU A 1 103 ? 6.782 -13.367 -9.290 1.00 84.75 103 LEU A C 1
ATOM 775 O O . LEU A 1 103 ? 6.685 -14.007 -10.339 1.00 84.75 103 LEU A O 1
ATOM 779 N N . LEU A 1 104 ? 7.958 -12.950 -8.814 1.00 83.75 104 LEU A N 1
ATOM 780 C CA . LEU A 1 104 ? 9.232 -13.291 -9.441 1.00 83.75 104 LEU A CA 1
ATOM 781 C C . LEU A 1 104 ? 9.470 -14.805 -9.412 1.00 83.75 104 LEU A C 1
ATOM 783 O O . LEU A 1 104 ? 9.790 -15.392 -10.443 1.00 83.75 104 LEU A O 1
ATOM 787 N N . PHE A 1 105 ? 9.267 -15.448 -8.261 1.00 82.00 105 PHE A N 1
ATOM 788 C CA . PHE A 1 105 ? 9.374 -16.899 -8.124 1.00 82.00 105 PHE A CA 1
ATOM 789 C C . PHE A 1 105 ? 8.413 -17.625 -9.076 1.00 82.00 105 PHE A C 1
ATOM 791 O O . PHE A 1 105 ? 8.833 -18.494 -9.838 1.00 82.00 105 PHE A O 1
ATOM 798 N N . LEU A 1 106 ? 7.139 -17.231 -9.115 1.00 81.38 106 LEU A N 1
ATOM 799 C CA . LEU A 1 106 ? 6.155 -17.819 -10.023 1.00 81.38 106 LEU A CA 1
ATOM 800 C C . LEU A 1 106 ? 6.569 -17.640 -11.491 1.00 81.38 106 LEU A C 1
ATOM 802 O O . LEU A 1 106 ? 6.530 -18.609 -12.250 1.00 81.38 106 LEU A O 1
ATOM 806 N N . LYS A 1 107 ? 7.049 -16.452 -11.885 1.00 78.94 107 LYS A N 1
ATOM 807 C CA . LYS A 1 107 ? 7.569 -16.206 -13.242 1.00 78.94 107 LYS A CA 1
ATOM 808 C C . LYS A 1 107 ? 8.770 -17.084 -13.592 1.00 78.94 107 LYS A C 1
ATOM 810 O O . LYS A 1 107 ? 8.840 -17.588 -14.709 1.00 78.94 107 LYS A O 1
ATOM 815 N N . LEU A 1 108 ? 9.696 -17.286 -12.657 1.00 79.62 108 LEU A N 1
ATOM 816 C CA . LEU A 1 108 ? 10.913 -18.066 -12.894 1.00 79.62 108 LEU A CA 1
ATOM 817 C C . LEU A 1 108 ? 10.655 -19.577 -12.971 1.00 79.62 108 LEU A C 1
ATOM 819 O O . LEU A 1 108 ? 11.273 -20.250 -13.796 1.00 79.62 108 LEU A O 1
ATOM 823 N N . TYR A 1 109 ? 9.762 -20.105 -12.128 1.00 73.94 109 TYR A N 1
ATOM 824 C CA . TYR A 1 109 ? 9.607 -21.552 -11.931 1.00 73.94 109 TYR A CA 1
ATOM 825 C C . TYR A 1 109 ? 8.348 -22.151 -12.565 1.00 73.94 109 TYR A C 1
ATOM 827 O O . TYR A 1 109 ? 8.350 -23.338 -12.883 1.00 73.94 109 TYR A O 1
ATOM 835 N N . PHE A 1 110 ? 7.290 -21.362 -12.766 1.00 68.12 110 PHE A N 1
ATOM 836 C CA . PHE A 1 110 ? 5.986 -21.877 -13.202 1.00 68.12 110 PHE A CA 1
ATOM 837 C C . PHE A 1 110 ? 5.469 -21.229 -14.494 1.00 68.12 110 PHE A C 1
ATOM 839 O O . PHE A 1 110 ? 4.923 -21.928 -15.342 1.00 68.12 110 PHE A O 1
ATOM 846 N N . VAL A 1 111 ? 5.670 -19.922 -14.697 1.00 55.69 111 VAL A N 1
ATOM 847 C CA . VAL A 1 111 ? 5.043 -19.157 -15.802 1.00 55.69 111 VAL A CA 1
ATOM 848 C C . VAL A 1 111 ? 5.950 -19.041 -17.042 1.00 55.69 111 VAL A C 1
ATOM 850 O O . VAL A 1 111 ? 5.837 -18.112 -17.828 1.00 55.69 111 VAL A O 1
ATOM 853 N N . ARG A 1 112 ? 6.854 -20.002 -17.282 1.00 54.12 112 ARG A N 1
ATOM 854 C CA . ARG A 1 112 ? 7.580 -20.085 -18.570 1.00 54.12 112 ARG A CA 1
ATOM 855 C C . ARG A 1 112 ? 6.740 -20.709 -19.703 1.00 54.12 112 ARG A C 1
ATOM 857 O O . ARG A 1 112 ? 7.234 -20.789 -20.822 1.00 54.12 112 ARG A O 1
ATOM 864 N N . TRP A 1 113 ? 5.509 -21.152 -19.412 1.00 41.78 113 TRP A N 1
ATOM 865 C CA . TRP A 1 113 ? 4.653 -21.958 -20.303 1.00 41.78 113 TRP A CA 1
ATOM 866 C C . TRP A 1 113 ? 3.142 -21.629 -20.243 1.00 41.78 113 TRP A C 1
ATOM 868 O O . TRP A 1 113 ? 2.326 -22.475 -20.607 1.00 41.78 113 TRP A O 1
ATOM 878 N N . LEU A 1 114 ? 2.753 -20.437 -19.782 1.00 46.81 114 LEU A N 1
ATOM 879 C CA . LEU A 1 114 ? 1.356 -19.968 -19.746 1.00 46.81 114 LEU A CA 1
ATOM 880 C C . LEU A 1 114 ? 1.257 -18.608 -20.435 1.00 46.81 114 LEU A C 1
ATOM 882 O O . LEU A 1 114 ? 0.239 -18.385 -21.124 1.00 46.81 114 LEU A O 1
#